Protein AF-A0A2C6C9J4-F1 (afdb_monomer_lite)

Radius of gyration: 14.98 Å; chains: 1; bounding box: 36×31×38 Å

Secondary structure (DSSP, 8-state):
-EEEEEE--S-PPEEEEEEEEEEE-SSSEEEE-TTT--SEEEE-TTS-EEE--HHHHHHHHHHHHHHS-GGG-SEEEEE-SS-EEEEEEEE--SS-TT-HHHHHHHHHHHHHHHS---S-GGGGGGEEEEEEEEETTSEEEEE-

Organism: Fusobacterium nucleatum subsp. polymorphum (NCBI:txid76857)

pLDDT: mean 88.78, std 8.99, range [56.06, 98.31]

Structure (mmCIF, N/CA/C/O backbone):
data_AF-A0A2C6C9J4-F1
#
_entry.id   AF-A0A2C6C9J4-F1
#
loop_
_atom_site.group_PDB
_atom_site.id
_atom_site.type_symbol
_atom_site.label_atom_id
_atom_site.label_alt_id
_atom_site.label_comp_id
_atom_site.label_asym_id
_atom_site.label_entity_id
_atom_site.label_seq_id
_atom_site.pdbx_PDB_ins_code
_atom_site.Cartn_x
_atom_site.Cartn_y
_atom_site.Cartn_z
_atom_site.occupancy
_atom_site.B_iso_or_equiv
_atom_site.auth_seq_id
_atom_site.auth_comp_id
_atom_site.auth_asym_id
_atom_site.auth_atom_id
_atom_site.pdbx_PDB_model_num
ATOM 1 N N . MET A 1 1 ? -11.796 6.523 -4.937 1.00 91.38 1 MET A N 1
ATOM 2 C CA . MET A 1 1 ? -12.683 5.999 -3.873 1.00 91.38 1 MET A CA 1
ATOM 3 C C . MET A 1 1 ? -12.578 6.905 -2.650 1.00 91.38 1 MET A C 1
ATOM 5 O O . MET A 1 1 ? -11.672 7.733 -2.587 1.00 91.38 1 MET A O 1
ATOM 9 N N . LYS A 1 2 ? -13.484 6.782 -1.675 1.00 92.19 2 LYS A N 1
ATOM 10 C CA . LYS A 1 2 ? -13.421 7.542 -0.414 1.00 92.19 2 LYS A CA 1
ATOM 11 C C . LYS A 1 2 ? -13.678 6.623 0.778 1.00 92.19 2 LYS A C 1
ATOM 13 O O . LYS A 1 2 ? -14.658 5.885 0.764 1.00 92.19 2 LYS A O 1
ATOM 18 N N . LEU A 1 3 ? -12.823 6.680 1.802 1.00 93.94 3 LEU A N 1
ATOM 19 C CA . LEU A 1 3 ? -13.063 5.970 3.061 1.00 93.94 3 LEU A CA 1
ATOM 20 C C . LEU A 1 3 ? -14.342 6.512 3.713 1.00 93.94 3 LEU A C 1
ATOM 22 O O . LEU A 1 3 ? -14.497 7.724 3.869 1.00 93.94 3 LEU A O 1
ATOM 26 N N . LYS A 1 4 ? -15.265 5.610 4.040 1.00 94.31 4 LYS A N 1
ATOM 27 C CA . LYS A 1 4 ? -16.559 5.922 4.652 1.00 94.31 4 LYS A CA 1
ATOM 28 C C . LYS A 1 4 ? -16.556 5.617 6.142 1.00 94.31 4 LYS A C 1
ATOM 30 O O . LYS A 1 4 ? -17.032 6.426 6.927 1.00 94.31 4 LYS A O 1
ATOM 35 N N . ASN A 1 5 ? -16.057 4.439 6.506 1.00 94.25 5 ASN A N 1
ATOM 36 C CA . ASN A 1 5 ? -16.056 3.949 7.875 1.00 94.25 5 ASN A CA 1
ATOM 37 C C . ASN A 1 5 ? -14.873 3.002 8.097 1.00 94.25 5 ASN A C 1
ATOM 39 O O . ASN A 1 5 ? -14.472 2.289 7.175 1.00 94.25 5 ASN A O 1
ATOM 43 N N . ILE A 1 6 ? -14.352 2.980 9.322 1.00 94.56 6 ILE A N 1
ATOM 44 C CA . ILE A 1 6 ? -13.352 2.014 9.769 1.00 94.56 6 ILE A CA 1
ATOM 45 C C . ILE A 1 6 ? -13.591 1.636 11.232 1.00 94.56 6 ILE A C 1
ATOM 47 O O . ILE A 1 6 ? -13.766 2.495 12.092 1.00 94.56 6 ILE A O 1
ATOM 51 N N . LYS A 1 7 ? -13.551 0.335 11.519 1.00 95.00 7 LYS A N 1
ATOM 52 C CA . LYS A 1 7 ? -13.491 -0.216 12.873 1.00 95.00 7 LYS A CA 1
ATOM 53 C C . LYS A 1 7 ? -12.361 -1.239 12.954 1.00 95.00 7 LYS A C 1
ATOM 55 O O . LYS A 1 7 ? -12.472 -2.323 12.381 1.00 95.00 7 LYS A O 1
ATOM 60 N N . ILE A 1 8 ? -11.309 -0.884 13.688 1.00 93.44 8 ILE A N 1
ATOM 61 C CA . ILE A 1 8 ? -10.188 -1.770 14.024 1.00 93.44 8 ILE A CA 1
ATOM 62 C C . ILE A 1 8 ? -10.628 -2.704 15.155 1.00 93.44 8 ILE A C 1
ATOM 64 O O . ILE A 1 8 ? -11.144 -2.248 16.176 1.00 93.44 8 ILE A O 1
ATOM 68 N N . THR A 1 9 ? -10.474 -4.008 14.950 1.00 91.94 9 THR A N 1
ATOM 69 C CA . THR A 1 9 ? -11.003 -5.066 15.834 1.00 91.94 9 THR A CA 1
ATOM 70 C C . THR A 1 9 ? -9.912 -5.902 16.498 1.00 91.94 9 THR A C 1
ATOM 72 O O . THR A 1 9 ? -10.205 -6.648 17.430 1.00 91.94 9 THR A O 1
ATOM 75 N N . ASP A 1 10 ? -8.663 -5.761 16.059 1.00 91.75 10 ASP A N 1
ATOM 76 C CA . ASP A 1 10 ? -7.504 -6.480 16.581 1.00 91.75 10 ASP A CA 1
ATOM 77 C C . ASP A 1 10 ? -6.224 -5.627 16.491 1.00 91.75 10 ASP A C 1
ATOM 79 O O . ASP A 1 10 ? -6.279 -4.429 16.212 1.00 91.75 10 ASP A O 1
ATOM 83 N N . LYS A 1 11 ? -5.074 -6.243 16.789 1.00 92.12 11 LYS A N 1
ATOM 84 C CA . LYS A 1 11 ? -3.751 -5.598 16.788 1.00 92.12 11 LYS A CA 1
ATOM 85 C C . LYS A 1 11 ? -2.905 -5.930 15.552 1.00 92.12 11 LYS A C 1
ATOM 87 O O . LYS A 1 11 ? -1.707 -5.670 15.575 1.00 92.12 11 LYS A O 1
ATOM 92 N N . ASN A 1 12 ? -3.480 -6.539 14.514 1.00 93.50 12 ASN A N 1
ATOM 93 C CA . ASN A 1 12 ? -2.727 -6.818 13.293 1.00 93.50 12 ASN A CA 1
ATOM 94 C C . ASN A 1 12 ? -2.362 -5.488 12.603 1.00 93.50 12 ASN A C 1
ATOM 96 O O . ASN A 1 12 ? -3.185 -4.577 12.597 1.00 93.50 12 ASN A O 1
ATOM 100 N N . PRO A 1 13 ? -1.154 -5.326 12.045 1.00 95.00 13 PRO A N 1
ATOM 101 C CA . PRO A 1 13 ? -0.734 -4.052 11.468 1.00 95.00 13 PRO A CA 1
ATOM 102 C C . PRO A 1 13 ? -1.450 -3.758 10.147 1.00 95.00 13 PRO A C 1
ATOM 104 O O . PRO A 1 13 ? -1.825 -4.671 9.410 1.00 95.00 13 PRO A O 1
ATOM 107 N N . LEU A 1 14 ? -1.571 -2.473 9.811 1.00 96.56 14 LEU A N 1
ATOM 108 C CA . LEU A 1 14 ? -1.720 -2.048 8.420 1.00 96.56 14 LEU A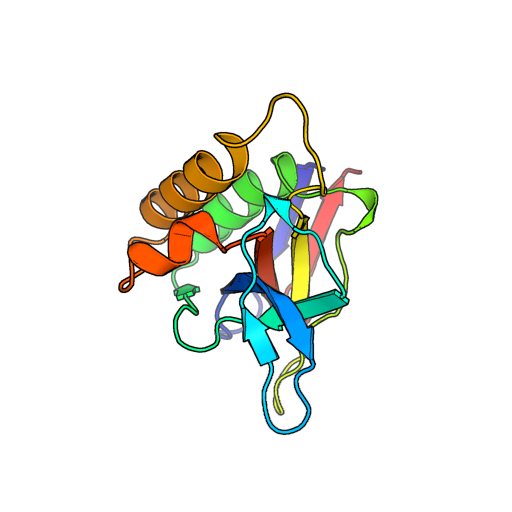 CA 1
ATOM 109 C C . LEU A 1 14 ? -0.359 -2.201 7.730 1.00 96.56 14 LEU A C 1
ATOM 111 O O . LEU A 1 14 ? 0.645 -1.743 8.269 1.00 96.56 14 LEU A O 1
ATOM 115 N N . LEU A 1 15 ? -0.329 -2.787 6.539 1.00 95.69 15 LEU A N 1
ATOM 116 C CA . LEU A 1 15 ? 0.896 -2.988 5.771 1.00 95.69 15 LEU A CA 1
ATOM 117 C C . LEU A 1 15 ? 0.962 -2.009 4.600 1.00 95.69 15 LEU A C 1
ATOM 119 O O . LEU A 1 15 ? -0.028 -1.822 3.888 1.00 95.69 15 LEU A O 1
ATOM 123 N N . ILE A 1 16 ? 2.129 -1.411 4.377 1.00 96.56 16 ILE A N 1
ATOM 124 C CA . ILE A 1 16 ? 2.468 -0.734 3.122 1.00 96.56 16 ILE A CA 1
ATOM 125 C C . ILE A 1 16 ? 3.563 -1.556 2.459 1.00 96.56 16 ILE A C 1
ATOM 127 O O . ILE A 1 16 ? 4.607 -1.783 3.060 1.00 96.56 16 ILE A O 1
ATOM 131 N N . GLN A 1 17 ? 3.308 -2.004 1.237 1.00 95.06 17 GLN A N 1
ATOM 132 C CA . GLN A 1 17 ? 4.212 -2.841 0.459 1.00 95.06 17 GLN A CA 1
ATOM 133 C C . GLN A 1 17 ? 4.474 -2.172 -0.886 1.00 95.06 17 GLN A C 1
ATOM 135 O O . GLN A 1 17 ? 3.596 -1.509 -1.454 1.00 95.06 17 GLN A O 1
ATOM 140 N N . PHE A 1 18 ? 5.673 -2.374 -1.416 1.00 94.50 18 PHE A N 1
ATOM 141 C CA . PHE A 1 18 ? 6.067 -1.871 -2.724 1.00 94.50 18 PHE A CA 1
ATOM 142 C C . PHE A 1 18 ? 6.328 -3.039 -3.666 1.00 94.50 18 PHE A C 1
ATOM 144 O O . PHE A 1 18 ? 6.826 -4.084 -3.260 1.00 94.50 18 PHE A O 1
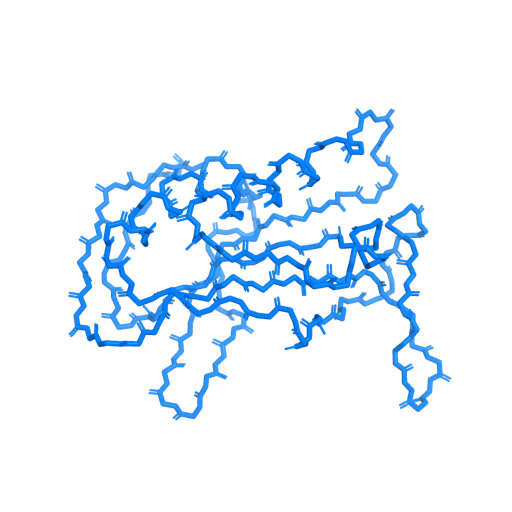ATOM 151 N N . GLY A 1 19 ? 5.969 -2.863 -4.931 1.00 92.50 19 GLY A N 1
ATOM 152 C CA . GLY A 1 19 ? 6.232 -3.826 -5.987 1.00 92.50 19 GLY A CA 1
ATOM 153 C C . GLY A 1 19 ? 6.898 -3.155 -7.175 1.00 92.50 19 GLY A C 1
ATOM 154 O O . GLY A 1 19 ? 6.705 -1.961 -7.428 1.00 92.50 19 GLY A O 1
ATOM 155 N N . ALA A 1 20 ? 7.682 -3.930 -7.905 1.00 92.00 20 ALA A N 1
ATOM 156 C CA . ALA A 1 20 ? 8.321 -3.524 -9.139 1.00 92.00 20 ALA A CA 1
ATOM 157 C C . ALA A 1 20 ? 7.889 -4.436 -10.287 1.00 92.00 20 ALA A C 1
ATOM 159 O O . ALA A 1 20 ? 7.434 -5.565 -10.088 1.00 92.00 20 ALA A O 1
ATOM 160 N N . TYR A 1 21 ? 8.042 -3.930 -11.507 1.00 90.62 21 TYR A N 1
ATOM 161 C CA . TYR A 1 21 ? 7.975 -4.784 -12.678 1.00 90.62 21 TYR A CA 1
ATOM 162 C C . TYR A 1 21 ? 9.239 -5.621 -12.721 1.00 90.62 21 TYR A C 1
ATOM 164 O O . TYR A 1 21 ? 10.327 -5.122 -12.441 1.00 90.62 21 TYR A O 1
ATOM 172 N N . ALA A 1 22 ? 9.090 -6.889 -13.061 1.00 89.94 22 ALA A N 1
ATOM 173 C CA . ALA A 1 22 ? 10.214 -7.785 -13.216 1.00 89.94 22 ALA A CA 1
ATOM 174 C C . ALA A 1 22 ? 10.029 -8.669 -14.444 1.00 89.94 22 ALA A C 1
ATOM 176 O O . ALA A 1 22 ? 8.926 -8.781 -14.990 1.00 89.94 22 ALA A O 1
ATOM 177 N N . LYS A 1 23 ? 11.142 -9.264 -14.865 1.00 87.00 23 LYS A N 1
ATOM 178 C CA . LYS A 1 23 ? 11.207 -10.303 -15.888 1.00 87.00 23 LYS A CA 1
ATOM 179 C C . LYS A 1 23 ? 11.712 -11.576 -15.238 1.00 87.00 23 LYS A C 1
ATOM 181 O O . LYS A 1 23 ? 12.641 -11.532 -14.432 1.00 87.00 23 LYS A O 1
ATOM 186 N N . TRP A 1 24 ? 11.111 -12.696 -15.608 1.00 80.31 24 TRP A N 1
ATOM 187 C CA . TRP A 1 24 ? 11.564 -14.003 -15.159 1.00 80.31 24 TRP A CA 1
ATOM 188 C C . TRP A 1 24 ? 12.820 -14.408 -15.930 1.00 80.31 24 TRP A C 1
ATOM 190 O O . TRP A 1 24 ? 12.765 -14.519 -17.157 1.00 80.31 24 TRP A O 1
ATOM 200 N N . ASP A 1 25 ? 13.936 -14.646 -15.236 1.00 78.44 25 ASP A N 1
ATOM 201 C CA . ASP A 1 25 ? 15.178 -15.130 -15.861 1.00 78.44 25 ASP A CA 1
ATOM 202 C C . ASP A 1 25 ? 15.418 -16.638 -15.681 1.00 78.44 25 ASP A C 1
ATOM 204 O O . ASP A 1 25 ? 16.382 -17.186 -16.220 1.00 78.44 25 ASP A O 1
ATOM 208 N N . GLY A 1 26 ? 14.522 -17.324 -14.963 1.00 79.44 26 GLY A N 1
ATOM 209 C CA . GLY A 1 26 ? 14.640 -18.738 -14.624 1.00 79.44 26 GLY A CA 1
ATOM 210 C C . GLY A 1 26 ? 14.818 -18.960 -13.122 1.00 79.44 26 GLY A C 1
ATOM 211 O O . GLY A 1 26 ? 13.886 -19.419 -12.479 1.00 79.44 26 GLY A O 1
ATOM 212 N N . PRO A 1 27 ? 15.997 -18.739 -12.525 1.00 80.81 27 PRO A N 1
ATOM 213 C CA . PRO A 1 27 ? 16.172 -18.905 -11.085 1.00 80.81 27 PRO A CA 1
ATOM 214 C C . PRO A 1 27 ? 15.646 -17.725 -10.257 1.00 80.81 27 PRO A C 1
ATOM 216 O O . PRO A 1 27 ? 15.388 -17.922 -9.066 1.00 80.81 27 PRO A O 1
ATOM 219 N N . LYS A 1 28 ? 15.549 -16.511 -10.823 1.00 79.69 28 LYS A N 1
ATOM 220 C CA . LYS A 1 28 ? 15.172 -15.298 -10.086 1.00 79.69 28 LYS A CA 1
ATOM 221 C C . LYS A 1 28 ? 14.365 -14.315 -10.941 1.00 79.69 28 LYS A C 1
ATOM 223 O O . LYS A 1 28 ? 14.368 -14.330 -12.170 1.00 79.69 28 LYS A O 1
ATOM 228 N N . ASP A 1 29 ? 13.682 -13.413 -10.251 1.00 82.94 29 ASP A N 1
ATOM 229 C CA . ASP A 1 29 ? 13.087 -12.238 -10.875 1.00 82.94 29 ASP A CA 1
ATOM 230 C C . ASP A 1 29 ? 14.153 -11.153 -11.047 1.00 82.94 29 ASP A C 1
ATOM 232 O O . ASP A 1 29 ? 14.820 -10.763 -10.086 1.00 82.94 29 ASP A O 1
ATOM 236 N N . ILE A 1 30 ? 14.297 -10.628 -12.265 1.00 86.56 30 ILE A N 1
ATOM 237 C CA . ILE A 1 30 ? 15.113 -9.443 -12.532 1.00 86.56 30 ILE A CA 1
ATOM 238 C C . ILE A 1 30 ? 14.202 -8.222 -12.525 1.00 86.56 30 ILE A C 1
ATOM 240 O O . ILE A 1 30 ? 13.385 -8.025 -13.433 1.00 86.56 30 ILE A O 1
ATOM 244 N N . ILE A 1 31 ? 14.375 -7.371 -11.515 1.00 89.00 31 ILE A N 1
ATOM 245 C CA . ILE A 1 31 ? 13.668 -6.094 -11.408 1.00 89.00 31 ILE A CA 1
ATOM 246 C C . ILE A 1 31 ? 14.001 -5.223 -12.623 1.00 89.00 31 ILE A C 1
ATOM 248 O O . ILE A 1 31 ? 15.161 -5.018 -12.975 1.00 89.00 31 ILE A O 1
ATOM 252 N N . SER A 1 32 ? 12.961 -4.702 -13.264 1.00 84.44 32 SER A N 1
ATOM 253 C CA . SER A 1 32 ? 13.045 -3.880 -14.465 1.00 84.44 32 SER A CA 1
ATOM 254 C C . SER A 1 32 ? 12.572 -2.454 -14.180 1.00 84.44 32 SER A C 1
ATOM 256 O O . SER A 1 32 ? 11.658 -2.250 -13.373 1.00 84.44 32 SER A O 1
ATOM 258 N N . PRO A 1 33 ? 13.155 -1.438 -14.840 1.00 82.94 33 PRO A N 1
ATOM 259 C CA . PRO A 1 33 ? 12.645 -0.076 -14.771 1.00 82.94 33 PRO A CA 1
ATOM 260 C C . PRO A 1 33 ? 11.158 -0.013 -15.139 1.00 82.94 33 PRO A C 1
ATOM 262 O O . PRO A 1 33 ? 10.690 -0.708 -16.044 1.00 82.94 33 PRO A O 1
ATOM 265 N N . ARG A 1 34 ? 10.404 0.874 -14.480 1.00 82.19 34 ARG A N 1
ATOM 266 C CA . ARG A 1 34 ? 8.948 1.019 -14.692 1.00 82.19 34 ARG A CA 1
ATOM 267 C C . ARG A 1 34 ? 8.584 1.271 -16.158 1.00 82.19 34 ARG A C 1
ATOM 269 O O . ARG A 1 34 ? 7.486 0.941 -16.602 1.00 82.19 34 ARG A O 1
ATOM 276 N N . GLU A 1 35 ? 9.478 1.928 -16.894 1.00 77.81 35 GLU A N 1
ATOM 277 C CA . GLU A 1 35 ? 9.309 2.295 -18.297 1.00 77.81 35 GLU A CA 1
ATOM 278 C C . GLU A 1 35 ? 9.444 1.127 -19.267 1.00 77.81 35 GLU A C 1
ATOM 280 O O . GLU A 1 35 ? 9.041 1.292 -20.417 1.00 77.81 35 GLU A O 1
ATOM 285 N N . GLU A 1 36 ? 9.986 -0.013 -18.834 1.00 78.12 36 GLU A N 1
ATOM 286 C CA . GLU A 1 36 ? 10.112 -1.220 -19.657 1.00 78.12 36 GLU A CA 1
ATOM 287 C C . GLU A 1 36 ? 8.843 -2.075 -19.649 1.00 78.12 36 GLU A C 1
ATOM 289 O O . GLU A 1 36 ? 8.540 -2.705 -20.663 1.00 78.12 36 GLU A O 1
ATOM 294 N N . GLY A 1 37 ? 8.031 -1.952 -18.596 1.00 71.25 37 GLY A N 1
ATOM 295 C CA . GLY A 1 37 ? 6.725 -2.602 -18.477 1.00 71.25 37 GLY A CA 1
ATOM 296 C C . GLY A 1 37 ? 6.779 -3.975 -17.812 1.00 71.25 37 GLY A C 1
ATOM 297 O O . GLY A 1 37 ? 7.868 -4.486 -17.555 1.00 71.25 37 GLY A O 1
ATOM 298 N N . PRO A 1 38 ? 5.607 -4.542 -17.474 1.00 74.19 38 PRO A N 1
ATOM 299 C CA . PRO A 1 38 ? 5.531 -5.804 -16.750 1.00 74.19 38 PRO A CA 1
ATOM 300 C C . PRO A 1 38 ? 5.684 -7.019 -17.669 1.00 74.19 38 PRO A C 1
ATOM 302 O O . PRO A 1 38 ? 4.930 -7.135 -18.634 1.00 74.19 38 PRO A O 1
ATOM 305 N N . ASP A 1 39 ? 6.528 -7.972 -17.267 1.00 75.88 39 ASP A N 1
ATOM 306 C CA . ASP A 1 39 ? 6.267 -9.399 -17.515 1.00 75.88 39 ASP A CA 1
ATOM 307 C C . ASP A 1 39 ? 5.580 -10.020 -16.280 1.00 75.88 39 ASP A C 1
ATOM 309 O O . ASP A 1 39 ? 4.626 -10.785 -16.412 1.00 75.88 39 ASP A O 1
ATOM 313 N N . LEU A 1 40 ? 6.004 -9.627 -15.070 1.00 84.06 40 LEU A N 1
ATOM 314 C CA . LEU A 1 40 ? 5.374 -9.970 -13.788 1.00 84.06 40 LEU A CA 1
ATOM 315 C C . LEU A 1 40 ? 5.532 -8.848 -12.741 1.00 84.06 40 LEU A C 1
ATOM 317 O O . LEU A 1 40 ? 6.275 -7.884 -12.952 1.00 84.06 40 LEU A O 1
ATOM 321 N N . ILE A 1 41 ? 4.814 -8.970 -11.615 1.00 86.75 41 ILE A N 1
ATOM 322 C CA . ILE A 1 41 ? 4.963 -8.097 -10.437 1.00 86.75 41 ILE A CA 1
ATOM 323 C C . ILE A 1 41 ? 5.789 -8.821 -9.379 1.00 86.75 41 ILE A C 1
ATOM 325 O O . ILE A 1 41 ? 5.385 -9.882 -8.910 1.00 86.75 41 ILE A O 1
ATOM 329 N N . HIS A 1 42 ? 6.903 -8.215 -8.978 1.00 89.69 42 HIS A N 1
ATOM 330 C CA . HIS A 1 42 ? 7.750 -8.689 -7.890 1.00 89.69 42 HIS A CA 1
ATOM 331 C C . HIS A 1 42 ? 7.583 -7.770 -6.676 1.00 89.69 42 HIS A C 1
ATOM 333 O O . HIS A 1 42 ? 7.742 -6.552 -6.800 1.00 89.69 42 HIS A O 1
ATOM 339 N N . PHE A 1 43 ? 7.238 -8.328 -5.514 1.00 90.06 43 PHE A N 1
ATOM 340 C CA . PHE A 1 43 ? 7.152 -7.563 -4.270 1.00 90.06 43 PHE A CA 1
ATOM 341 C C . PHE A 1 43 ? 8.540 -7.360 -3.666 1.00 90.06 43 PHE A C 1
ATOM 343 O O . PHE A 1 43 ? 9.365 -8.264 -3.641 1.00 90.06 43 PHE A O 1
ATOM 350 N N . LEU A 1 44 ? 8.794 -6.143 -3.196 1.00 90.19 44 LEU A N 1
ATOM 351 C CA . LEU A 1 44 ? 10.046 -5.756 -2.561 1.00 90.19 44 LEU A CA 1
ATOM 352 C C . LEU A 1 44 ? 9.937 -6.059 -1.065 1.00 90.19 44 LEU A C 1
ATOM 354 O O . LEU A 1 44 ? 9.619 -5.173 -0.272 1.00 90.19 44 LEU A O 1
ATOM 358 N N . ASP A 1 45 ? 10.144 -7.322 -0.698 1.00 82.50 45 ASP A N 1
ATOM 359 C CA . ASP A 1 45 ? 9.906 -7.824 0.666 1.00 82.50 45 ASP A CA 1
ATOM 360 C C . ASP A 1 45 ? 10.758 -7.128 1.742 1.00 82.50 45 ASP A C 1
ATOM 362 O O . ASP A 1 45 ? 10.368 -7.075 2.906 1.00 82.50 45 ASP A O 1
ATOM 366 N N . GLU A 1 46 ? 11.896 -6.548 1.356 1.00 81.50 46 GLU A N 1
ATOM 367 C CA . GLU A 1 46 ? 12.779 -5.788 2.250 1.00 81.50 46 GLU A CA 1
ATOM 368 C C . GLU A 1 46 ? 12.208 -4.408 2.637 1.00 81.50 46 GLU A C 1
ATOM 370 O O . GLU A 1 46 ? 12.671 -3.798 3.594 1.00 81.50 46 GLU A O 1
ATOM 375 N N . GLU A 1 47 ? 11.183 -3.916 1.935 1.00 84.75 47 GLU A N 1
ATOM 376 C CA . GLU A 1 47 ? 10.644 -2.557 2.087 1.00 84.75 47 GLU A CA 1
ATOM 377 C C . GLU A 1 47 ? 9.164 -2.591 2.524 1.00 84.75 47 GLU A C 1
ATOM 379 O O . GLU A 1 47 ? 8.291 -1.962 1.922 1.00 84.75 47 GLU A O 1
ATOM 384 N N . ILE A 1 48 ? 8.847 -3.361 3.569 1.00 90.06 48 ILE A N 1
ATOM 385 C CA . ILE A 1 48 ? 7.488 -3.453 4.127 1.00 90.06 48 ILE A CA 1
ATOM 386 C C . ILE A 1 48 ? 7.365 -2.567 5.366 1.00 90.06 48 ILE A C 1
ATOM 388 O O . ILE A 1 48 ? 8.118 -2.703 6.326 1.00 90.06 48 ILE A O 1
ATOM 392 N N . PHE A 1 49 ? 6.362 -1.686 5.382 1.00 94.75 49 PHE A N 1
ATOM 393 C CA . PHE A 1 49 ? 6.058 -0.858 6.551 1.00 94.75 49 PHE A CA 1
ATOM 394 C C . PHE A 1 49 ? 4.880 -1.430 7.333 1.00 94.75 49 PHE A C 1
ATOM 396 O O . PHE A 1 49 ? 3.768 -1.522 6.804 1.00 94.75 49 PHE A O 1
ATOM 403 N N . GLU A 1 50 ? 5.100 -1.732 8.611 1.00 95.06 50 GLU A N 1
ATOM 404 C CA . GLU A 1 50 ? 4.059 -2.179 9.536 1.00 95.06 50 GLU A CA 1
ATOM 405 C C . GLU A 1 50 ? 3.560 -1.027 10.411 1.00 95.06 50 GLU A C 1
ATOM 407 O O . GLU A 1 50 ? 4.283 -0.478 11.242 1.00 95.06 50 GLU A O 1
ATOM 412 N N . ILE A 1 51 ? 2.290 -0.654 10.255 1.00 96.75 51 ILE A N 1
ATOM 413 C CA . ILE A 1 51 ? 1.696 0.484 10.956 1.00 96.75 51 ILE A CA 1
ATOM 414 C C . ILE A 1 51 ? 0.673 -0.007 11.977 1.00 96.75 51 ILE A C 1
ATOM 416 O O . ILE A 1 51 ? -0.439 -0.412 11.634 1.00 96.75 51 ILE A O 1
ATOM 420 N N . LEU A 1 52 ? 1.050 0.081 13.252 1.00 94.62 52 LEU A N 1
ATOM 421 C CA . LEU A 1 52 ? 0.208 -0.297 14.394 1.00 94.62 52 LEU A CA 1
ATOM 422 C C . LEU A 1 52 ? -0.557 0.889 14.999 1.00 94.62 52 LEU A C 1
ATOM 424 O O . LEU A 1 52 ? -1.585 0.716 15.653 1.00 94.62 52 LEU A O 1
ATOM 428 N N . GLU A 1 53 ? -0.062 2.112 14.811 1.00 94.88 53 GLU A N 1
ATOM 429 C CA . GLU A 1 53 ? -0.655 3.290 15.436 1.00 94.88 53 GLU A CA 1
ATOM 430 C C . GLU A 1 53 ? -1.952 3.701 14.725 1.00 94.88 53 GLU A C 1
ATOM 432 O O . GLU A 1 53 ? -1.934 4.194 13.595 1.00 94.88 53 GLU A O 1
ATOM 437 N N . HIS A 1 54 ? -3.087 3.570 15.417 1.00 91.38 54 HIS A N 1
ATOM 438 C CA . HIS A 1 54 ? -4.418 3.840 14.859 1.00 91.38 54 HIS A CA 1
ATOM 439 C C . HIS A 1 54 ? -4.542 5.230 14.205 1.00 91.38 54 HIS A C 1
ATOM 441 O O . HIS A 1 54 ? -5.140 5.365 13.136 1.00 91.38 54 HIS A O 1
ATOM 447 N N . SER A 1 55 ? -3.932 6.261 14.803 1.00 92.75 55 SER A N 1
ATOM 448 C CA . SER A 1 55 ? -3.980 7.629 14.270 1.00 92.75 55 SER A CA 1
ATOM 449 C C . SER A 1 55 ? -3.336 7.739 12.876 1.00 92.75 55 SER A C 1
ATOM 451 O O . SER A 1 55 ? -3.824 8.482 12.018 1.00 92.75 55 SER A O 1
ATOM 453 N N . LYS A 1 56 ? -2.271 6.964 12.629 1.00 97.00 56 LYS A N 1
ATOM 454 C CA . LYS A 1 56 ? -1.575 6.882 11.340 1.00 97.00 56 LYS A C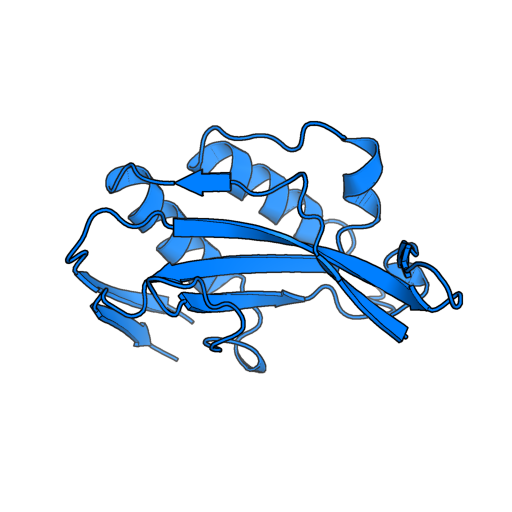A 1
ATOM 455 C C . LYS A 1 56 ? -2.354 6.025 10.353 1.00 97.00 56 LYS A C 1
ATOM 457 O O . LYS A 1 56 ? -2.533 6.444 9.211 1.00 97.00 56 LYS A O 1
ATOM 462 N N . VAL A 1 57 ? -2.877 4.881 10.805 1.00 96.81 57 VAL A N 1
ATOM 463 C CA . VAL A 1 57 ? -3.692 3.964 9.990 1.00 96.81 57 VAL A CA 1
ATOM 464 C C . VAL A 1 57 ? -4.836 4.704 9.301 1.00 96.81 57 VAL A C 1
ATOM 466 O O . VAL A 1 57 ? -4.978 4.612 8.081 1.00 96.81 57 VAL A O 1
ATOM 469 N N . LEU A 1 58 ? -5.611 5.489 10.058 1.00 95.06 58 LEU A N 1
ATOM 470 C CA . LEU A 1 58 ? -6.734 6.248 9.508 1.00 95.06 58 LEU A CA 1
ATOM 471 C C . LEU A 1 58 ? -6.269 7.212 8.408 1.00 95.06 58 LEU A C 1
ATOM 473 O O . LEU A 1 58 ? -6.797 7.187 7.297 1.00 95.06 58 LEU A O 1
ATOM 477 N N . LYS A 1 59 ? -5.237 8.018 8.687 1.00 97.19 59 LYS A N 1
ATOM 478 C CA . LYS A 1 59 ? -4.703 9.003 7.733 1.00 97.19 59 LYS A CA 1
ATOM 479 C C . LYS A 1 59 ? -4.171 8.344 6.460 1.00 97.19 59 LYS A C 1
ATOM 481 O O . LYS A 1 59 ? -4.382 8.873 5.368 1.00 97.19 59 LYS A O 1
ATOM 486 N N . ILE A 1 60 ? -3.492 7.204 6.589 1.00 98.31 60 ILE A N 1
ATOM 487 C CA . ILE A 1 60 ? -2.948 6.446 5.458 1.00 98.31 60 ILE A CA 1
ATOM 488 C C . ILE A 1 60 ? -4.085 5.897 4.598 1.00 98.31 60 ILE A C 1
ATOM 490 O O . ILE A 1 60 ? -4.080 6.125 3.391 1.00 98.31 60 ILE A O 1
ATOM 494 N N . LEU A 1 61 ? -5.086 5.240 5.190 1.00 97.12 61 LEU A N 1
ATOM 495 C CA . LEU A 1 61 ? -6.218 4.683 4.442 1.00 97.12 61 LEU A CA 1
ATOM 496 C C . LEU A 1 61 ? -7.068 5.770 3.774 1.00 97.12 61 LEU A C 1
ATOM 498 O O . LEU A 1 61 ? -7.453 5.621 2.613 1.00 97.12 61 LEU A O 1
ATOM 502 N N . GLU A 1 62 ? -7.329 6.885 4.461 1.00 96.38 62 GLU A N 1
ATOM 503 C CA . GLU A 1 62 ? -8.042 8.032 3.889 1.00 96.38 62 GLU A CA 1
ATOM 504 C C . GLU A 1 62 ? -7.305 8.651 2.703 1.00 96.38 62 GLU A C 1
ATOM 506 O O . GLU A 1 62 ? -7.930 9.050 1.715 1.00 96.38 62 GLU A O 1
ATOM 511 N N . TYR A 1 63 ? -5.982 8.776 2.810 1.00 97.81 63 TYR A N 1
ATOM 512 C CA . TYR A 1 63 ? -5.147 9.284 1.734 1.00 97.81 63 TYR A CA 1
ATOM 513 C C . TYR A 1 63 ? -5.113 8.301 0.564 1.00 97.81 63 TYR A C 1
ATOM 515 O O . TYR A 1 63 ? -5.421 8.672 -0.570 1.00 97.81 63 TYR A O 1
ATOM 523 N N . PHE A 1 64 ? -4.780 7.042 0.841 1.00 97.44 64 PHE A N 1
ATOM 524 C CA . PHE A 1 64 ? -4.511 6.057 -0.192 1.00 97.44 64 PHE A CA 1
ATOM 525 C C . PHE A 1 64 ? -5.770 5.678 -0.977 1.00 97.44 64 PHE A C 1
ATOM 527 O O . PHE A 1 64 ? -5.710 5.562 -2.197 1.00 97.44 64 PHE A O 1
ATOM 534 N N . ALA A 1 65 ? -6.946 5.634 -0.340 1.00 96.19 65 ALA A N 1
ATOM 535 C CA . ALA A 1 65 ? -8.221 5.418 -1.033 1.00 96.19 65 ALA A CA 1
ATOM 536 C C . ALA A 1 65 ? -8.520 6.462 -2.132 1.00 96.19 65 ALA A C 1
ATOM 538 O O . ALA A 1 65 ? -9.219 6.163 -3.107 1.00 96.19 65 ALA A O 1
ATOM 539 N N . LYS A 1 66 ? -7.988 7.686 -1.994 1.00 94.69 66 LYS A N 1
ATOM 540 C CA . LYS A 1 66 ? -8.161 8.767 -2.980 1.00 94.69 66 LYS A CA 1
ATOM 541 C C . LYS A 1 66 ? -7.241 8.617 -4.187 1.00 94.69 66 LYS A C 1
ATOM 543 O O . LYS A 1 66 ? -7.603 9.088 -5.260 1.00 94.69 66 LYS A O 1
ATOM 548 N N . VAL A 1 67 ? -6.065 8.016 -4.003 1.00 94.38 67 VAL A N 1
ATOM 549 C CA . VAL A 1 67 ? -5.022 7.933 -5.039 1.00 94.38 67 VAL A CA 1
ATOM 550 C C . VAL A 1 67 ? -4.864 6.541 -5.642 1.00 94.38 67 VAL A C 1
ATOM 552 O O . VAL A 1 67 ? -4.283 6.444 -6.714 1.00 94.38 67 VAL A O 1
ATOM 555 N N . CYS A 1 68 ? -5.371 5.489 -4.992 1.00 94.25 68 CYS A N 1
ATOM 556 C CA . CYS A 1 68 ? -5.346 4.123 -5.512 1.00 94.25 68 CYS A CA 1
ATOM 557 C C . CYS A 1 68 ? -6.090 4.004 -6.850 1.00 94.25 68 CYS A C 1
ATOM 559 O O . CYS A 1 68 ? -6.975 4.805 -7.160 1.00 94.25 68 CYS A O 1
ATOM 561 N N . THR A 1 69 ? -5.754 2.971 -7.616 1.00 92.69 69 THR A N 1
ATOM 562 C CA . THR A 1 69 ? -6.426 2.587 -8.855 1.00 92.69 69 THR A CA 1
ATOM 563 C C . THR A 1 69 ? -7.762 1.914 -8.509 1.00 92.69 69 THR A C 1
ATOM 565 O O . THR A 1 69 ? -7.759 0.768 -8.045 1.00 92.69 69 THR A O 1
ATOM 568 N N . PRO A 1 70 ? -8.927 2.566 -8.727 1.00 91.69 70 PRO A N 1
ATOM 569 C CA . PRO A 1 70 ? -10.209 2.052 -8.234 1.00 91.69 70 PRO A CA 1
ATOM 570 C C . PRO A 1 70 ? -10.641 0.739 -8.887 1.00 91.69 70 PRO A C 1
ATOM 572 O O . PRO A 1 70 ? -11.269 -0.088 -8.240 1.00 91.69 70 PRO A O 1
ATOM 575 N N . SER A 1 71 ? -10.293 0.516 -10.158 1.00 91.62 71 SER A N 1
ATOM 576 C CA . SER A 1 71 ? -10.597 -0.739 -10.860 1.00 91.62 71 SER A CA 1
ATOM 577 C C . SER A 1 71 ? -9.830 -1.938 -10.305 1.00 91.62 71 SER A C 1
ATOM 579 O O . SER A 1 71 ? -10.250 -3.071 -10.514 1.00 91.62 71 SER A O 1
ATOM 581 N N . LEU A 1 72 ? -8.730 -1.692 -9.589 1.00 91.56 72 LEU A N 1
ATOM 582 C CA . LEU A 1 72 ? -7.918 -2.717 -8.945 1.00 91.56 72 LEU A CA 1
ATOM 583 C C . LEU A 1 72 ? -8.182 -2.805 -7.436 1.00 91.56 72 LEU A C 1
ATOM 585 O O . LEU A 1 72 ? -7.562 -3.634 -6.783 1.00 91.56 72 LEU A O 1
ATOM 589 N N . SER A 1 73 ? -9.071 -1.982 -6.867 1.00 93.50 73 SER A N 1
ATOM 590 C CA . SER A 1 73 ? -9.208 -1.827 -5.414 1.00 93.50 73 SER A CA 1
ATOM 591 C C . SER A 1 73 ? -10.670 -1.896 -4.931 1.00 93.50 73 SER A C 1
ATOM 593 O O . SER A 1 73 ? -11.546 -1.286 -5.545 1.00 93.50 73 SER A O 1
ATOM 595 N N . PRO A 1 74 ? -10.965 -2.547 -3.788 1.00 92.81 74 PRO A N 1
ATOM 596 C CA . PRO A 1 74 ? -10.076 -3.399 -2.996 1.00 92.81 74 PRO A CA 1
ATOM 597 C C . PRO A 1 74 ? -9.955 -4.825 -3.573 1.00 92.81 74 PRO A C 1
ATOM 599 O O . PRO A 1 74 ? -10.891 -5.325 -4.195 1.00 92.81 74 PRO A O 1
ATOM 602 N N . GLN A 1 75 ? -8.834 -5.501 -3.313 1.00 88.88 75 GLN A N 1
ATOM 603 C CA . GLN A 1 75 ? -8.600 -6.920 -3.636 1.00 88.88 75 GLN A CA 1
ATOM 604 C C . GLN A 1 75 ? -8.052 -7.684 -2.426 1.00 88.88 75 GLN A C 1
ATOM 606 O O . GLN A 1 75 ? -7.619 -7.074 -1.461 1.00 88.88 75 GLN A O 1
ATOM 611 N N . CYS A 1 76 ? -8.058 -9.016 -2.452 1.00 83.94 76 CYS A N 1
ATOM 612 C CA . CYS A 1 76 ? -7.402 -9.839 -1.430 1.00 83.94 76 CYS A CA 1
ATOM 613 C C . CYS A 1 76 ? -6.130 -10.441 -2.038 1.00 83.94 76 CYS A C 1
ATOM 615 O O . CYS A 1 76 ? -6.188 -11.513 -2.635 1.00 83.94 76 CYS A O 1
ATOM 617 N N . LEU A 1 77 ? -5.016 -9.704 -1.960 1.00 72.88 77 LEU A N 1
ATOM 618 C CA . LEU A 1 77 ? -3.740 -10.095 -2.578 1.00 72.88 77 LEU A CA 1
ATOM 619 C C . LEU A 1 77 ? -2.764 -10.771 -1.616 1.00 72.88 77 LEU A C 1
ATOM 621 O O . LEU A 1 77 ? -1.799 -11.383 -2.061 1.00 72.88 77 LEU A O 1
ATOM 625 N N . PHE A 1 78 ? -2.991 -10.647 -0.311 1.00 72.75 78 PHE A N 1
ATOM 626 C CA . PHE A 1 78 ? -2.033 -11.070 0.698 1.00 72.75 78 PHE A CA 1
ATOM 627 C C . PHE A 1 78 ? -2.728 -11.858 1.804 1.00 72.75 78 PHE A C 1
ATOM 629 O O . PHE A 1 78 ? -3.823 -11.508 2.255 1.00 72.75 78 PHE A O 1
ATOM 636 N N . ARG A 1 79 ? -2.087 -12.942 2.233 1.00 78.31 79 ARG A N 1
ATOM 637 C CA . ARG A 1 79 ? -2.523 -13.769 3.354 1.00 78.31 79 ARG A CA 1
ATOM 638 C C . ARG A 1 79 ? -1.309 -14.113 4.190 1.00 78.31 79 ARG A C 1
ATOM 640 O O . ARG A 1 79 ? -0.279 -14.507 3.657 1.00 78.31 79 ARG A O 1
ATOM 647 N N . THR A 1 80 ? -1.4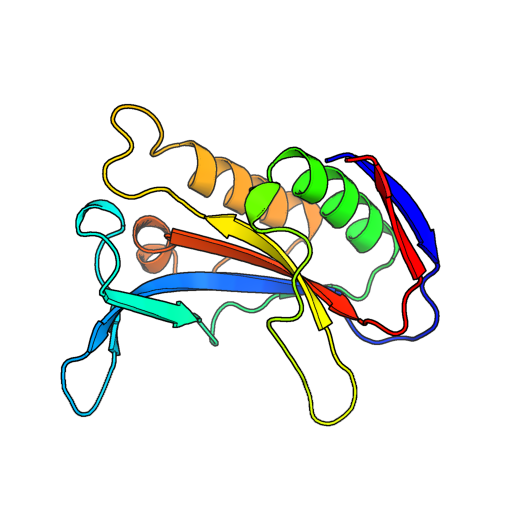60 -13.984 5.496 1.00 75.62 80 THR A N 1
ATOM 648 C CA . THR A 1 80 ? -0.544 -14.594 6.459 1.00 75.62 80 THR A CA 1
ATOM 649 C C . THR A 1 80 ? -1.169 -15.890 6.962 1.00 75.62 80 THR A C 1
ATOM 651 O O . THR A 1 80 ? -2.359 -16.125 6.756 1.00 75.62 80 THR A O 1
ATOM 654 N N . GLU A 1 81 ? -0.413 -16.705 7.695 1.00 76.00 81 GLU A N 1
ATOM 655 C CA . GLU A 1 81 ? -0.969 -17.892 8.366 1.00 76.00 81 GLU A CA 1
ATOM 656 C C . GLU A 1 81 ? -2.131 -17.559 9.319 1.00 76.00 81 GLU A C 1
ATOM 658 O O . GLU A 1 81 ? -2.957 -18.417 9.620 1.00 76.00 81 GLU A O 1
ATOM 663 N N . LYS A 1 82 ? -2.191 -16.315 9.817 1.00 76.25 82 LYS A N 1
ATOM 664 C CA . LYS A 1 82 ? -3.113 -15.895 10.880 1.00 76.25 82 LYS A CA 1
ATOM 665 C C . LYS A 1 82 ? -4.284 -15.060 10.377 1.00 76.25 82 LYS A C 1
ATOM 667 O O . LYS A 1 82 ? -5.352 -15.097 10.982 1.00 76.25 82 LYS A O 1
ATOM 672 N N . VAL A 1 83 ? -4.088 -14.271 9.321 1.00 88.00 83 VAL A N 1
ATOM 673 C CA . VAL A 1 83 ? -5.100 -13.328 8.837 1.00 88.00 83 VAL A CA 1
ATOM 674 C C . VAL A 1 83 ? -4.950 -13.025 7.345 1.00 88.00 83 VAL A C 1
ATOM 676 O O . VAL A 1 83 ? -3.844 -12.828 6.829 1.00 88.00 83 VAL A O 1
ATOM 679 N N . ASP A 1 84 ? -6.096 -12.967 6.667 1.00 91.69 84 ASP A N 1
ATOM 680 C CA . ASP A 1 84 ? -6.231 -12.459 5.303 1.00 91.69 84 ASP A CA 1
ATOM 681 C C . ASP A 1 84 ? -6.152 -10.934 5.298 1.00 91.69 84 ASP A C 1
ATOM 683 O O . ASP A 1 84 ? -6.711 -10.269 6.173 1.00 91.69 84 ASP A O 1
ATOM 687 N N . TYR A 1 85 ? -5.567 -10.369 4.250 1.00 94.62 85 TYR A N 1
ATOM 688 C CA . TYR A 1 85 ? -5.515 -8.930 4.056 1.00 94.62 85 TYR A CA 1
ATOM 689 C C . TYR A 1 85 ? -6.348 -8.484 2.859 1.00 94.62 85 TYR A C 1
ATOM 691 O O . TYR A 1 85 ? -6.477 -9.178 1.846 1.00 94.62 85 TYR A O 1
ATOM 699 N N . VAL A 1 86 ? -6.908 -7.287 2.990 1.00 95.12 86 VAL A N 1
ATOM 700 C CA . VAL A 1 86 ? -7.574 -6.555 1.921 1.00 95.12 86 VAL A CA 1
ATOM 701 C C . VAL A 1 86 ? -6.678 -5.397 1.504 1.00 95.12 86 VAL A C 1
ATOM 703 O O . VAL A 1 86 ? -6.262 -4.590 2.327 1.00 95.12 86 VAL A O 1
ATOM 706 N N . SER A 1 87 ? -6.398 -5.321 0.215 1.00 95.56 87 SER A N 1
ATOM 707 C CA . SER A 1 87 ? -5.390 -4.475 -0.397 1.00 95.56 87 SER A CA 1
ATOM 708 C C . SER A 1 87 ? -6.035 -3.407 -1.270 1.00 95.56 87 SER A C 1
ATOM 710 O O . SER A 1 87 ? -6.863 -3.694 -2.138 1.00 95.56 87 SER A O 1
ATOM 712 N N . LEU A 1 88 ? -5.618 -2.165 -1.059 1.00 96.69 88 LEU A N 1
ATOM 713 C CA . LEU A 1 88 ? -5.752 -1.083 -2.022 1.00 96.69 88 LEU A CA 1
ATOM 714 C C . LEU A 1 88 ? -4.471 -1.017 -2.847 1.00 96.69 88 LEU A C 1
ATOM 716 O O . LEU A 1 88 ? -3.378 -1.129 -2.295 1.00 96.69 88 LEU A O 1
ATOM 720 N N . ILE A 1 89 ? -4.601 -0.791 -4.150 1.00 95.06 89 ILE A N 1
ATOM 721 C CA . ILE A 1 89 ? -3.489 -0.887 -5.095 1.00 95.06 89 ILE A CA 1
ATOM 722 C C . ILE A 1 89 ? -3.379 0.411 -5.877 1.00 95.06 89 ILE A C 1
ATOM 724 O O . ILE A 1 89 ? -4.357 0.881 -6.457 1.00 95.06 89 ILE A O 1
ATOM 728 N N . LEU A 1 90 ? -2.178 0.972 -5.928 1.00 93.88 90 LEU A N 1
ATOM 729 C CA . LEU A 1 90 ? -1.792 1.971 -6.911 1.00 93.88 90 LEU A CA 1
ATOM 730 C C . LEU A 1 90 ? -0.787 1.340 -7.870 1.00 93.88 90 LEU A C 1
ATOM 732 O O . LEU A 1 90 ? 0.342 1.053 -7.484 1.00 93.88 90 LEU A O 1
ATOM 736 N N . GLU A 1 91 ? -1.202 1.172 -9.120 1.00 90.56 91 GLU A N 1
ATOM 737 C CA . GLU A 1 91 ? -0.329 0.743 -10.211 1.00 90.56 91 GLU A CA 1
ATOM 738 C C . GLU A 1 91 ? 0.160 1.959 -11.009 1.00 90.56 91 GLU A C 1
ATOM 740 O O . GLU A 1 91 ? -0.613 2.862 -11.344 1.00 90.56 91 GLU A O 1
ATOM 745 N N . TYR A 1 92 ? 1.446 1.966 -11.348 1.00 84.50 92 TYR A N 1
ATOM 746 C CA . TYR A 1 92 ? 2.035 2.855 -12.334 1.00 84.50 92 TYR A CA 1
ATOM 747 C C . TYR A 1 92 ? 1.826 2.272 -13.732 1.00 84.50 92 TYR A C 1
ATOM 749 O O . TYR A 1 92 ? 2.503 1.311 -14.084 1.00 84.50 92 TYR A O 1
ATOM 757 N N . PRO A 1 93 ? 0.943 2.841 -14.564 1.00 75.62 93 PRO A N 1
ATOM 758 C CA . PRO A 1 93 ? 0.669 2.260 -15.867 1.00 75.62 93 PRO A CA 1
ATOM 759 C C . PRO A 1 93 ? 1.905 2.340 -16.766 1.00 75.62 93 PRO A C 1
ATOM 761 O O . PRO A 1 93 ? 2.543 3.389 -16.850 1.00 75.62 93 PRO A O 1
ATOM 764 N N . TYR A 1 94 ? 2.214 1.253 -17.474 1.00 67.44 94 TYR A N 1
ATOM 765 C CA . TYR A 1 94 ? 3.282 1.192 -18.475 1.00 67.44 94 TYR A CA 1
ATOM 766 C C . TYR A 1 94 ? 3.130 2.276 -19.563 1.00 67.44 94 TYR A C 1
ATOM 768 O O . TYR A 1 94 ? 2.027 2.574 -20.024 1.00 67.44 94 TYR A O 1
ATOM 776 N N . LYS A 1 95 ? 4.253 2.876 -19.991 1.00 66.81 95 LYS A N 1
ATOM 777 C CA . LYS A 1 95 ? 4.316 4.023 -20.928 1.00 66.81 95 LYS A CA 1
ATOM 778 C C . LYS A 1 95 ? 3.417 5.217 -20.548 1.00 66.81 95 LYS A C 1
ATOM 780 O O . LYS A 1 95 ? 2.724 5.766 -21.417 1.00 66.81 95 LYS A O 1
ATOM 785 N N . PRO A 1 96 ? 3.431 5.723 -19.304 1.00 63.94 96 PRO A N 1
ATOM 786 C CA . PRO A 1 96 ? 2.619 6.879 -18.978 1.00 63.94 96 PRO A CA 1
ATOM 787 C C . PRO A 1 96 ? 3.316 8.108 -19.549 1.00 63.94 96 PRO A C 1
ATOM 789 O O . PRO A 1 96 ? 4.257 8.644 -18.964 1.00 63.94 96 PRO A O 1
ATOM 792 N N . LYS A 1 97 ? 2.840 8.586 -20.700 1.00 56.94 97 LYS A N 1
ATOM 793 C CA . LYS A 1 97 ? 3.427 9.713 -21.445 1.00 56.94 97 LYS A CA 1
ATOM 794 C C . LYS A 1 97 ? 3.552 11.027 -20.634 1.00 56.94 97 LYS A C 1
ATOM 796 O O . LYS A 1 97 ? 4.060 11.998 -21.183 1.00 56.94 97 LYS A O 1
ATOM 801 N N . LYS A 1 98 ? 3.104 11.101 -19.361 1.00 56.06 98 LYS A N 1
ATOM 802 C CA . LYS A 1 98 ? 3.108 12.322 -18.521 1.00 56.06 98 LYS A CA 1
ATOM 803 C C . LYS A 1 98 ? 3.304 12.167 -16.985 1.00 56.06 98 LYS A C 1
ATOM 805 O O . LYS A 1 98 ? 3.190 13.181 -16.303 1.00 56.06 98 LYS A O 1
ATOM 810 N N . ILE A 1 99 ? 3.548 10.985 -16.381 1.00 57.72 99 ILE A N 1
ATOM 811 C CA . ILE A 1 99 ? 3.246 10.790 -14.926 1.00 57.72 99 ILE A CA 1
ATOM 812 C C . ILE A 1 99 ? 4.376 10.190 -14.027 1.00 57.72 99 ILE A C 1
ATOM 814 O O . ILE A 1 99 ? 4.097 9.699 -12.939 1.00 57.72 99 ILE A O 1
ATOM 818 N N . LYS A 1 100 ? 5.681 10.336 -14.328 1.00 62.00 100 LYS A N 1
ATOM 819 C CA . LYS A 1 100 ? 6.764 9.879 -13.397 1.00 62.00 100 LYS A CA 1
ATOM 820 C C . LYS A 1 100 ? 6.584 10.329 -11.932 1.00 62.00 100 LYS A C 1
ATOM 822 O O . LYS A 1 100 ? 6.813 9.568 -10.997 1.00 62.00 100 LYS A O 1
ATOM 827 N N . ARG A 1 101 ? 6.101 11.560 -11.739 1.00 75.50 101 ARG A N 1
ATOM 828 C CA . ARG A 1 101 ? 6.041 12.228 -10.430 1.00 75.50 101 ARG A CA 1
ATOM 829 C C . ARG A 1 101 ? 4.942 11.723 -9.490 1.00 75.50 101 ARG A C 1
ATOM 831 O O . ARG A 1 101 ? 4.953 12.122 -8.332 1.00 75.50 101 ARG A O 1
ATOM 838 N N . VAL A 1 102 ? 3.966 10.927 -9.942 1.00 83.38 102 VAL A N 1
ATOM 839 C CA . VAL A 1 102 ? 2.862 10.512 -9.049 1.00 83.38 102 VAL A CA 1
ATOM 840 C C . VAL A 1 102 ? 3.339 9.495 -8.023 1.00 83.38 102 VAL A C 1
ATOM 842 O O . VAL A 1 102 ? 3.168 9.750 -6.838 1.00 83.38 102 VAL A O 1
ATOM 845 N N . ILE A 1 103 ? 4.003 8.416 -8.442 1.00 88.12 103 ILE A N 1
ATOM 846 C CA . ILE A 1 103 ? 4.481 7.378 -7.513 1.00 88.12 103 ILE A CA 1
ATOM 847 C C . ILE A 1 103 ? 5.434 7.965 -6.473 1.00 88.12 103 ILE A C 1
ATOM 849 O O . ILE A 1 103 ? 5.238 7.755 -5.285 1.00 88.12 103 ILE A O 1
ATOM 853 N N . GLU A 1 104 ? 6.398 8.787 -6.890 1.00 89.69 104 GLU A N 1
ATOM 854 C CA . GLU A 1 104 ? 7.333 9.445 -5.965 1.00 89.69 104 GLU A CA 1
ATOM 855 C C . GLU A 1 104 ? 6.616 10.343 -4.945 1.00 89.69 104 GLU A C 1
ATOM 857 O O . GLU A 1 104 ? 6.972 10.359 -3.767 1.00 89.69 104 GLU A O 1
ATOM 862 N N . ARG A 1 105 ? 5.572 11.072 -5.368 1.00 92.38 105 ARG A N 1
ATOM 863 C CA . ARG A 1 105 ? 4.746 11.879 -4.455 1.00 92.38 105 ARG A CA 1
ATOM 864 C C . ARG A 1 105 ? 3.965 11.010 -3.478 1.00 92.38 105 ARG A C 1
ATOM 866 O O . ARG A 1 105 ? 3.844 11.400 -2.320 1.00 92.38 105 ARG A O 1
ATOM 873 N N . VAL A 1 106 ? 3.436 9.873 -3.933 1.00 94.88 106 VAL A N 1
ATOM 874 C CA . VAL A 1 106 ? 2.710 8.936 -3.068 1.00 94.88 106 VAL A CA 1
ATOM 875 C C . VAL A 1 106 ? 3.659 8.289 -2.065 1.00 94.88 106 VAL A C 1
ATOM 877 O O . VAL A 1 106 ? 3.352 8.325 -0.880 1.00 94.88 106 VAL A O 1
ATOM 880 N N . ILE A 1 107 ? 4.832 7.813 -2.493 1.00 94.31 107 ILE A N 1
ATOM 881 C CA . ILE A 1 107 ? 5.882 7.287 -1.604 1.00 94.31 107 ILE A CA 1
ATOM 882 C C . ILE A 1 107 ? 6.238 8.330 -0.546 1.00 94.31 107 ILE A C 1
ATOM 884 O O . ILE A 1 107 ? 6.134 8.056 0.646 1.00 94.31 107 ILE A O 1
ATOM 888 N N . LYS A 1 108 ? 6.568 9.560 -0.968 1.00 95.31 108 LYS A N 1
ATOM 889 C CA . LYS A 1 108 ? 6.891 10.648 -0.039 1.00 95.31 108 LYS A CA 1
ATOM 890 C C . LYS A 1 108 ? 5.760 10.879 0.963 1.00 95.31 108 LYS A C 1
ATOM 892 O O . LYS A 1 108 ? 6.021 11.025 2.155 1.00 95.31 108 LYS A O 1
ATOM 897 N N . LYS A 1 109 ? 4.508 10.914 0.496 1.00 97.44 109 LYS A N 1
ATOM 898 C CA . LYS A 1 109 ? 3.371 11.176 1.376 1.00 97.44 109 LYS A CA 1
ATOM 899 C C . LYS A 1 109 ? 3.110 10.031 2.348 1.00 97.44 109 LYS A C 1
ATOM 901 O O . LYS A 1 109 ? 2.793 10.296 3.502 1.00 97.44 109 LYS A O 1
ATOM 906 N N . LEU A 1 110 ? 3.253 8.786 1.903 1.00 97.25 110 LEU A N 1
ATOM 907 C CA . LEU A 1 110 ? 3.144 7.619 2.769 1.00 97.25 110 LEU A CA 1
ATOM 908 C C . LEU A 1 110 ? 4.232 7.643 3.838 1.00 97.25 110 LEU A C 1
ATOM 910 O O . LEU A 1 110 ? 3.882 7.525 5.003 1.00 97.25 110 LEU A O 1
ATOM 914 N N . SER A 1 111 ? 5.484 7.934 3.476 1.00 95.56 111 SER A N 1
ATOM 915 C CA . SER A 1 111 ? 6.579 8.097 4.439 1.00 95.56 111 SER A CA 1
ATOM 916 C C . SER A 1 111 ? 6.325 9.189 5.482 1.00 95.56 111 SER A C 1
ATOM 918 O O . SER A 1 111 ? 6.608 9.008 6.662 1.00 95.56 111 SER A O 1
ATOM 920 N N . GLU A 1 112 ? 5.752 10.329 5.082 1.00 97.19 112 GLU A N 1
ATOM 921 C CA . GLU A 1 112 ? 5.347 11.384 6.026 1.00 97.19 112 GLU A CA 1
ATOM 922 C C . GLU A 1 112 ? 4.252 10.918 6.999 1.00 97.19 112 GLU A C 1
ATOM 924 O O . GLU A 1 112 ? 4.238 11.336 8.155 1.00 97.19 112 GLU A O 1
ATOM 929 N N . LEU A 1 113 ? 3.305 10.099 6.531 1.00 97.69 113 LEU A N 1
ATOM 930 C CA . LEU A 1 113 ? 2.166 9.638 7.328 1.00 97.69 113 LEU A CA 1
ATOM 931 C C . LEU A 1 113 ? 2.516 8.450 8.233 1.00 97.69 113 LEU A C 1
ATOM 933 O O . LEU A 1 113 ? 1.996 8.369 9.346 1.00 97.69 113 LEU A O 1
ATOM 937 N N . SER A 1 114 ? 3.371 7.539 7.768 1.00 96.38 114 SER A N 1
ATOM 938 C CA . SER A 1 114 ? 3.834 6.381 8.534 1.00 96.38 114 SER A CA 1
ATOM 939 C C . SER A 1 114 ? 4.941 6.752 9.524 1.00 96.38 114 SER A C 1
ATOM 941 O O . SER A 1 114 ? 4.959 6.247 10.648 1.00 96.38 114 SER A O 1
ATOM 943 N N . GLY A 1 115 ? 5.827 7.675 9.139 1.00 95.38 115 GLY A N 1
ATOM 944 C CA . GLY A 1 115 ? 7.120 7.893 9.791 1.00 95.38 115 GLY A CA 1
ATOM 945 C C . GLY A 1 115 ? 8.226 6.972 9.259 1.00 95.38 115 GLY A C 1
ATOM 946 O O . GLY A 1 115 ? 9.385 7.170 9.614 1.00 95.38 115 GLY A O 1
ATOM 947 N N . GLU A 1 116 ? 7.876 6.033 8.378 1.00 94.44 116 GLU A N 1
ATOM 948 C CA . GLU A 1 116 ? 8.784 5.069 7.756 1.00 94.44 116 GLU A CA 1
ATOM 949 C C . GLU A 1 116 ? 9.388 5.623 6.468 1.00 94.44 116 GLU A C 1
ATOM 951 O O . GLU A 1 116 ? 8.821 6.499 5.806 1.00 94.44 116 GLU A O 1
ATOM 956 N N . LYS A 1 117 ? 10.551 5.114 6.075 1.00 92.06 117 LYS A N 1
ATOM 957 C CA . LYS A 1 117 ? 11.238 5.538 4.853 1.00 92.06 117 LYS A CA 1
ATOM 958 C C . LYS A 1 117 ? 11.811 4.324 4.154 1.00 92.06 117 LYS A C 1
ATOM 960 O O . LYS A 1 117 ? 12.290 3.420 4.816 1.00 92.06 117 LYS A O 1
ATOM 965 N N . ILE A 1 118 ? 11.793 4.374 2.827 1.00 90.31 118 ILE A N 1
ATOM 966 C CA . ILE A 1 118 ? 12.484 3.383 2.008 1.00 90.31 118 ILE A CA 1
ATOM 967 C C . ILE A 1 118 ? 13.980 3.535 2.270 1.00 90.31 118 ILE A C 1
ATOM 969 O O . ILE A 1 118 ? 14.516 4.641 2.095 1.00 90.31 118 ILE A O 1
ATOM 973 N N . GLU A 1 119 ? 14.626 2.463 2.713 1.00 87.62 119 GLU A N 1
ATOM 974 C CA . GLU A 1 119 ? 16.049 2.483 3.050 1.00 87.62 119 GLU A CA 1
ATOM 975 C C . GLU A 1 119 ? 16.884 2.544 1.773 1.00 87.62 119 GLU A C 1
ATOM 977 O O . GLU A 1 119 ? 17.728 3.438 1.604 1.00 87.62 119 GLU A O 1
ATOM 982 N N . ASN A 1 120 ? 16.574 1.671 0.812 1.00 89.12 120 ASN A N 1
ATOM 983 C CA . ASN A 1 120 ? 17.246 1.645 -0.473 1.00 89.12 120 ASN A CA 1
ATOM 984 C C . ASN A 1 120 ? 16.640 2.663 -1.450 1.00 89.12 120 ASN A C 1
ATOM 986 O O . ASN A 1 120 ? 15.777 2.360 -2.271 1.00 89.12 120 ASN A O 1
ATOM 990 N N . LYS A 1 121 ? 17.135 3.904 -1.434 1.00 88.50 121 LYS A N 1
ATOM 991 C CA . LYS A 1 121 ? 16.653 4.952 -2.357 1.00 88.50 121 LYS A CA 1
ATOM 992 C C . LYS A 1 121 ? 16.847 4.619 -3.840 1.00 88.50 121 LYS A C 1
ATOM 994 O O . LYS A 1 121 ? 16.125 5.181 -4.667 1.00 88.50 121 LYS A O 1
ATOM 999 N N . GLU A 1 122 ? 17.783 3.735 -4.184 1.00 89.31 122 GLU A N 1
ATOM 1000 C CA . GLU A 1 122 ? 18.022 3.313 -5.569 1.00 89.31 122 GLU A CA 1
ATOM 1001 C C . GLU A 1 122 ? 16.877 2.460 -6.117 1.00 89.31 122 GLU A C 1
ATOM 1003 O O . GLU A 1 122 ? 16.690 2.415 -7.331 1.00 89.31 122 GLU A O 1
ATOM 1008 N N . ILE A 1 123 ? 16.055 1.858 -5.245 1.00 90.06 123 ILE A N 1
ATOM 1009 C CA . ILE A 1 123 ? 14.891 1.075 -5.666 1.00 90.06 123 ILE A CA 1
ATOM 1010 C C . ILE A 1 123 ? 13.710 1.952 -6.075 1.00 90.06 123 ILE A C 1
ATOM 1012 O O . ILE A 1 123 ? 12.843 1.510 -6.829 1.00 90.06 123 ILE A O 1
ATOM 1016 N N . ILE A 1 124 ? 13.674 3.217 -5.628 1.00 89.94 124 ILE A N 1
ATOM 1017 C CA . ILE A 1 124 ? 12.536 4.110 -5.859 1.00 89.94 124 ILE A CA 1
ATOM 1018 C C . ILE A 1 124 ? 12.174 4.152 -7.343 1.00 89.94 124 ILE A C 1
ATOM 1020 O O . ILE A 1 124 ? 11.020 3.846 -7.627 1.00 89.94 124 ILE A O 1
ATOM 1024 N N . PRO A 1 125 ? 13.082 4.427 -8.303 1.00 87.62 125 PRO A N 1
ATOM 1025 C CA . PRO A 1 125 ? 12.762 4.455 -9.733 1.00 87.62 125 PRO A CA 1
ATOM 1026 C C . PRO A 1 125 ? 12.152 3.171 -10.308 1.00 87.62 125 PRO A C 1
ATOM 1028 O O . PRO A 1 125 ? 11.543 3.244 -11.370 1.00 87.62 125 PRO A O 1
ATOM 1031 N N . TYR A 1 126 ? 12.265 2.032 -9.621 1.00 90.00 126 TYR A N 1
ATOM 1032 C CA . TYR A 1 126 ? 11.744 0.733 -10.053 1.00 90.00 126 TYR A CA 1
ATOM 1033 C C . TYR A 1 126 ? 10.340 0.432 -9.513 1.00 90.00 126 TYR A C 1
ATOM 1035 O O . TYR A 1 126 ? 9.607 -0.336 -10.128 1.00 90.00 126 TYR A O 1
ATOM 1043 N N . ILE A 1 127 ? 9.916 1.088 -8.423 1.00 91.62 127 ILE A N 1
ATOM 1044 C CA . ILE A 1 127 ? 8.607 0.848 -7.786 1.00 91.62 127 ILE A CA 1
ATOM 1045 C C . ILE A 1 127 ? 7.456 1.170 -8.744 1.00 91.62 127 ILE A C 1
ATOM 1047 O O . ILE A 1 127 ? 7.112 2.332 -8.941 1.00 91.62 127 ILE A O 1
ATOM 1051 N N . SER A 1 128 ? 6.833 0.161 -9.336 1.00 90.88 128 SER A N 1
ATOM 1052 C CA . SER A 1 128 ? 5.677 0.317 -10.219 1.00 90.88 128 SER A CA 1
ATOM 1053 C C . SER A 1 128 ? 4.356 0.093 -9.485 1.00 90.88 128 SER A C 1
ATOM 1055 O O . SER A 1 128 ? 3.315 0.489 -9.997 1.00 90.88 128 SER A O 1
ATOM 1057 N N . TRP A 1 129 ? 4.375 -0.512 -8.299 1.00 92.69 129 TRP A N 1
ATOM 1058 C CA . TRP A 1 129 ? 3.190 -0.860 -7.524 1.00 92.69 129 TRP A CA 1
ATOM 1059 C C . TRP A 1 129 ? 3.351 -0.396 -6.080 1.00 92.69 129 TRP A C 1
ATOM 1061 O O . TRP A 1 129 ? 4.396 -0.580 -5.462 1.00 92.69 129 TRP A O 1
ATOM 1071 N N . ILE A 1 130 ? 2.302 0.208 -5.531 1.00 94.94 130 ILE A N 1
ATOM 1072 C CA . ILE A 1 130 ? 2.191 0.485 -4.101 1.00 94.94 130 ILE A CA 1
ATOM 1073 C C . ILE A 1 130 ? 0.921 -0.189 -3.611 1.00 94.94 130 ILE A C 1
ATOM 1075 O O . ILE A 1 130 ? -0.148 -0.007 -4.199 1.00 94.94 130 ILE A O 1
ATOM 1079 N N . VAL A 1 131 ? 1.032 -0.942 -2.526 1.00 95.81 131 VAL A N 1
ATOM 1080 C CA . VAL A 1 131 ? -0.081 -1.671 -1.937 1.00 95.81 131 VAL A CA 1
ATOM 1081 C C . VAL A 1 131 ? -0.232 -1.253 -0.484 1.00 95.81 131 VAL A C 1
ATOM 1083 O O . VAL A 1 131 ? 0.725 -1.288 0.282 1.00 95.81 131 VAL A O 1
ATOM 1086 N N . VAL A 1 132 ? -1.441 -0.843 -0.107 1.00 97.00 132 VAL A N 1
ATOM 1087 C CA . VAL A 1 132 ? -1.807 -0.588 1.290 1.00 97.00 132 VAL A CA 1
ATOM 1088 C C . VAL A 1 132 ? -2.836 -1.629 1.695 1.00 97.00 132 VAL A C 1
ATOM 1090 O O . VAL A 1 132 ? -3.956 -1.630 1.182 1.00 97.00 132 VAL A O 1
ATOM 1093 N N . SER A 1 133 ? -2.445 -2.514 2.604 1.00 96.19 133 SER A N 1
ATOM 1094 C CA . SER A 1 133 ? -3.203 -3.697 2.995 1.00 96.19 133 SER A CA 1
ATOM 1095 C C . SER A 1 133 ? -3.646 -3.603 4.450 1.00 96.19 133 SER A C 1
ATOM 1097 O O . SER A 1 133 ? -2.826 -3.376 5.335 1.00 96.19 133 SER A O 1
ATOM 1099 N N . TYR A 1 134 ? -4.933 -3.817 4.718 1.00 95.94 134 TYR A N 1
ATOM 1100 C CA . TYR A 1 134 ? -5.486 -3.897 6.071 1.00 95.94 134 TYR A CA 1
ATOM 1101 C C . TYR A 1 134 ? -6.034 -5.301 6.375 1.00 95.94 134 TYR A C 1
ATOM 1103 O O . TYR A 1 134 ? -6.512 -5.978 5.460 1.00 95.94 134 TYR A O 1
ATOM 1111 N N . PRO A 1 135 ? -5.989 -5.752 7.640 1.00 95.31 135 PRO A N 1
ATOM 1112 C CA . PRO A 1 135 ? -6.538 -7.043 8.045 1.00 95.31 135 PRO A CA 1
ATOM 1113 C C . PRO A 1 135 ? -8.030 -7.153 7.722 1.00 95.31 135 PRO A C 1
ATOM 1115 O O . PRO A 1 135 ? -8.815 -6.252 8.016 1.00 95.31 135 PRO A O 1
ATOM 1118 N N . ARG A 1 136 ? -8.455 -8.285 7.156 1.00 93.31 136 ARG A N 1
ATOM 1119 C CA . ARG A 1 136 ? -9.861 -8.539 6.799 1.00 93.31 136 ARG A CA 1
ATOM 1120 C C . ARG A 1 136 ? -10.793 -8.616 8.012 1.00 93.31 136 ARG A C 1
ATOM 1122 O O . ARG A 1 136 ? -12.002 -8.469 7.876 1.00 93.31 136 ARG A O 1
ATOM 1129 N N . THR A 1 137 ? -10.232 -8.852 9.190 1.00 93.50 137 THR A N 1
ATOM 1130 C CA . THR A 1 137 ? -10.924 -8.787 10.482 1.00 93.50 137 THR A CA 1
ATOM 1131 C C . THR A 1 137 ? -11.421 -7.378 10.811 1.00 93.50 137 THR A C 1
ATOM 1133 O O . THR A 1 137 ? -12.358 -7.234 11.602 1.00 93.50 137 THR A O 1
ATOM 1136 N N . TRP A 1 138 ? -10.827 -6.336 10.222 1.00 94.75 138 TRP A N 1
ATOM 1137 C CA . TRP A 1 138 ? -11.278 -4.957 10.374 1.00 94.75 138 TRP A CA 1
ATOM 1138 C C . TRP A 1 138 ? -12.498 -4.687 9.494 1.00 94.75 138 TRP A C 1
ATOM 1140 O O . TRP A 1 138 ? -12.575 -5.129 8.348 1.00 94.75 138 TRP A O 1
ATOM 1150 N N . ASN A 1 139 ? -13.435 -3.879 9.994 1.00 93.25 139 ASN A N 1
ATOM 1151 C CA . ASN A 1 139 ? -14.571 -3.437 9.186 1.00 93.25 139 ASN A CA 1
ATOM 1152 C C . ASN A 1 139 ? -14.216 -2.117 8.509 1.00 93.25 139 ASN A C 1
ATOM 1154 O O . ASN A 1 139 ? -14.230 -1.075 9.163 1.00 93.25 139 ASN A O 1
ATOM 1158 N N . VAL A 1 140 ? -13.892 -2.162 7.219 1.00 94.44 140 VAL A N 1
ATOM 1159 C CA . VAL A 1 140 ? -13.527 -0.985 6.421 1.00 94.44 140 VAL A CA 1
ATOM 1160 C C . VAL A 1 140 ? -14.495 -0.845 5.252 1.00 94.44 140 VAL A C 1
ATOM 1162 O O . VAL A 1 140 ? -14.656 -1.769 4.456 1.00 94.44 140 VAL A O 1
ATOM 1165 N N . GLU A 1 141 ? -15.133 0.318 5.134 1.00 94.12 141 GLU A N 1
ATOM 1166 C CA . GLU A 1 141 ? -16.085 0.624 4.064 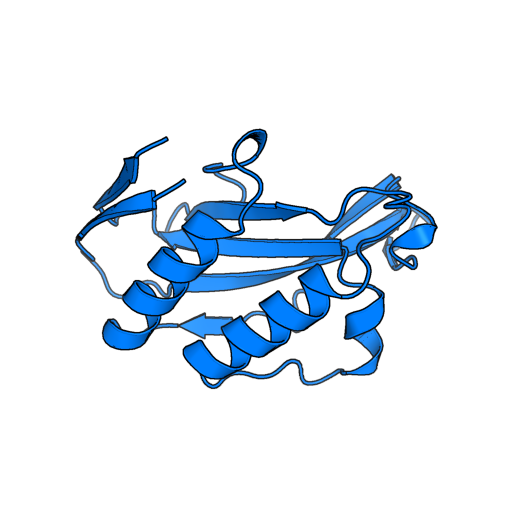1.00 94.12 141 GLU A CA 1
ATOM 1167 C C . GLU A 1 141 ? -15.580 1.768 3.187 1.00 94.12 141 GLU A C 1
ATOM 1169 O O . GLU A 1 141 ? -15.150 2.813 3.686 1.00 94.12 141 GLU A O 1
ATOM 1174 N N . TYR A 1 142 ? -15.735 1.614 1.872 1.00 93.06 142 TYR A N 1
ATOM 1175 C CA . TYR A 1 142 ? -15.447 2.658 0.891 1.00 93.06 142 TYR A CA 1
ATOM 1176 C C . TYR A 1 142 ? -16.704 3.046 0.115 1.00 93.06 142 TYR A C 1
ATOM 1178 O O . TYR A 1 142 ? -17.494 2.193 -0.284 1.00 93.06 142 TYR A O 1
ATOM 1186 N N . LEU A 1 143 ? -16.851 4.341 -0.155 1.00 90.19 143 LEU A N 1
ATOM 1187 C CA . LEU A 1 143 ? -17.726 4.844 -1.210 1.00 90.19 143 LEU A CA 1
ATOM 1188 C C . LEU A 1 143 ? -16.957 4.769 -2.536 1.00 90.19 143 LEU A C 1
ATOM 1190 O O . LEU A 1 143 ? -15.822 5.267 -2.620 1.00 90.19 143 LEU A O 1
ATOM 1194 N N . LYS A 1 144 ? -17.554 4.102 -3.529 1.00 76.69 144 LYS A N 1
ATOM 1195 C CA . LYS A 1 144 ? -17.014 4.029 -4.891 1.00 76.69 144 LYS A CA 1
ATOM 1196 C C . LYS A 1 144 ? -17.180 5.363 -5.603 1.00 76.69 144 LYS A C 1
ATOM 1198 O O . LYS A 1 144 ? -18.280 5.943 -5.495 1.00 76.69 144 LYS A O 1
#

Foldseek 3Di:
DAWDDKDDDDQFFWKKWFKFAFDDPDPDTHQDFLQVDHPDIDIPVVFMATARDPQLLVVLCRVLVVQFDVVPPFDFPDDDPVFTKTKGKHFQDHPPVPDQVSQVVNQVVNCVSRVDHDPPPVCSRRGGMIITIDTPVMDIDDDD

Sequence (144 aa):
MKLKN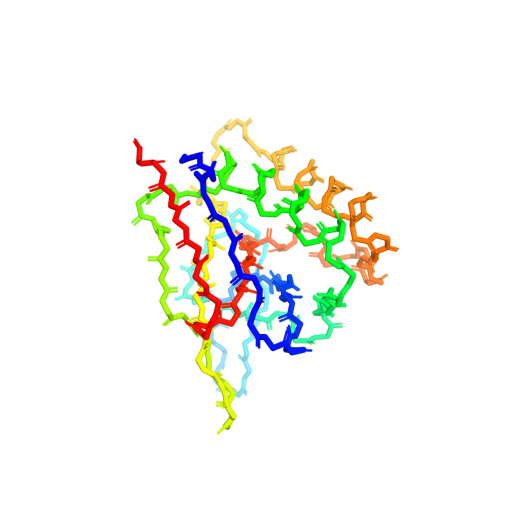IKITDKNPLLIQFGAYAKWDGPKDIISPREEGPDLIHFLDEEIFEILEHSKVLKILEYFAKVCTPSLSPQCLFRTEKVDYVSLILEYPYKPKKIKRVIERVIKKLSELSGEKIENKEIIPYISWIVVSYPRTWNVEYLK